Protein AF-A0A9P7Q4L5-F1 (afdb_monomer)

InterPro domains:
  IPR000719 Protein kinase domain [PS50011] (1-82)
  IPR011009 Protein kinase-like domain superfamily [SSF56112] (2-43)

Foldseek 3Di:
DCVQVVQQKQQQDQALVQWDQDPVVRDIDGHDSVRMDGDPPVVLPPDVPVNVVVVVVSVVSVVVSVVSNVVSVVVCVVPPDD

Solvent-accessible surface area (backbone atoms only — not comparable to full-atom values): 4933 Å² total; per-residue (Å²): 104,68,78,46,46,72,73,30,38,44,52,79,54,72,45,53,94,29,50,44,78,38,79,92,75,72,41,80,43,78,51,73,62,87,62,42,44,77,55,66,65,73,71,59,76,7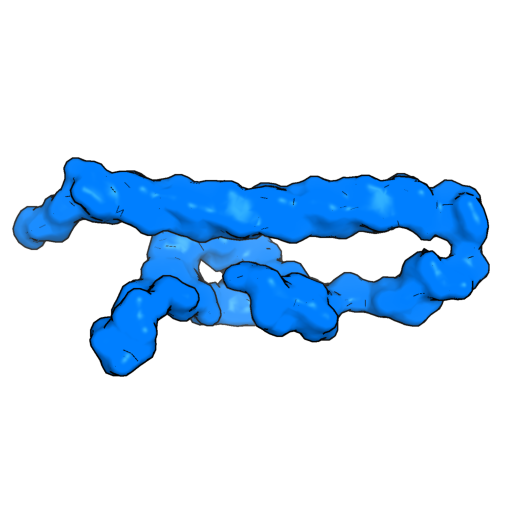5,42,93,80,58,33,64,58,54,49,51,50,50,54,49,54,55,49,49,48,48,50,40,51,52,48,38,53,53,52,45,73,72,52,67,83,128

Nearest PDB structures (foldseek):
  6oyt-assembly1_A  TM=7.998E-01  e=1.427E-02  Homo sapiens
  5vio-assembly4_D  TM=7.273E-01  e=1.747E-02  Homo sapiens
  4f99-assembly1_A  TM=8.268E-01  e=4.192E-02  Homo sapiens
  4f9c-assembly1_A  TM=8.200E-01  e=5.130E-02  Homo sapiens
  4f9b-assembly1_A  TM=8.011E-01  e=7.684E-02  Homo sapiens

Secondary structure (DSSP, 8-state):
-HHHHHTTEE-S---GGGEEEETTTTEEEE---TT-EE--SGGGSS-TTTHHHHHHHHHHHHHHHHHHHHHHHHHHHHS---

Sequence (82 aa):
MESVHGRGVLHGDVRWENVLFNPETSDVMVIDFERAGLLDKSRLAGQDAGVSKTLRMTIWLRREERDCVVRAVQERLRTPAR

Radius of gyration: 15.18 Å; Cα contacts (8 Å, |Δi|>4): 74; chains: 1; bounding box: 42×18×44 Å

pLDDT: mean 80.28, std 12.73, range [53.09, 93.19]

Organism: NCBI:txid1294629

Structure (mmCIF, N/CA/C/O backbone):
data_AF-A0A9P7Q4L5-F1
#
_entry.id   AF-A0A9P7Q4L5-F1
#
loop_
_atom_site.group_PDB
_atom_site.id
_atom_site.type_symbol
_atom_site.label_atom_id
_atom_site.label_alt_id
_atom_site.label_comp_id
_atom_site.label_asym_id
_atom_site.label_entity_id
_ato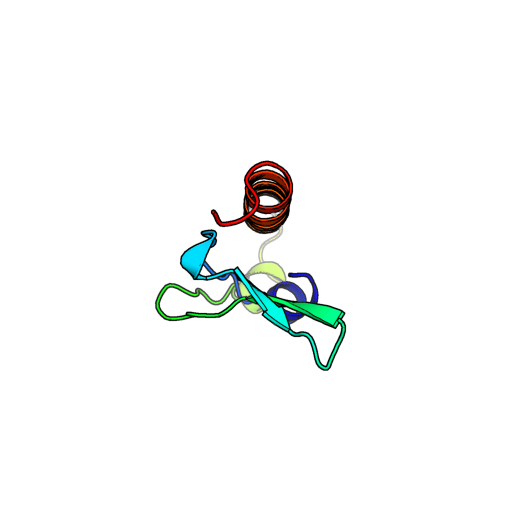m_site.label_seq_id
_atom_site.pdbx_PDB_ins_code
_atom_site.Cartn_x
_atom_site.Cartn_y
_atom_site.Cartn_z
_atom_site.occupancy
_atom_site.B_iso_or_equiv
_atom_site.auth_seq_id
_atom_site.auth_comp_id
_atom_site.auth_asym_id
_atom_site.auth_atom_id
_atom_site.pdbx_PDB_model_num
ATOM 1 N N . MET A 1 1 ? 1.003 -5.682 0.491 1.00 81.44 1 MET A N 1
ATOM 2 C CA . MET A 1 1 ? 2.086 -5.119 -0.357 1.00 81.44 1 MET A CA 1
ATOM 3 C C . MET A 1 1 ? 2.472 -5.999 -1.543 1.00 81.44 1 MET A C 1
ATOM 5 O O . MET A 1 1 ? 2.702 -5.462 -2.621 1.00 81.44 1 MET A O 1
ATOM 9 N N . GLU A 1 2 ? 2.476 -7.327 -1.407 1.00 81.38 2 GLU A N 1
ATOM 10 C CA . GLU A 1 2 ? 2.868 -8.249 -2.489 1.00 81.38 2 GLU A CA 1
ATOM 11 C C . GLU A 1 2 ? 2.061 -8.063 -3.791 1.00 81.38 2 GLU A C 1
ATOM 13 O O . GLU A 1 2 ? 2.627 -8.089 -4.881 1.00 81.38 2 GLU A O 1
ATOM 18 N N . SER A 1 3 ? 0.771 -7.728 -3.691 1.00 84.06 3 SER A N 1
ATOM 19 C CA . SER A 1 3 ? -0.109 -7.439 -4.835 1.00 84.06 3 SER A CA 1
ATOM 20 C C . SER A 1 3 ? 0.283 -6.192 -5.648 1.00 84.06 3 SER A C 1
ATOM 22 O O . SER A 1 3 ? 0.087 -6.167 -6.867 1.00 84.06 3 SER A O 1
ATOM 24 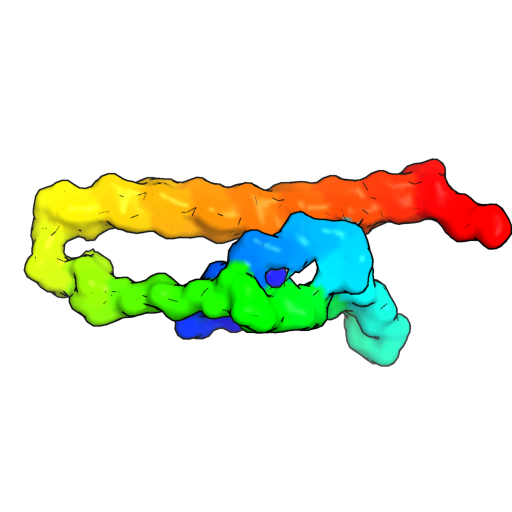N N . VAL A 1 4 ? 0.816 -5.159 -4.984 1.00 87.38 4 VAL A N 1
ATOM 25 C CA . VAL A 1 4 ? 1.251 -3.878 -5.581 1.00 87.38 4 VAL A CA 1
ATOM 26 C C . VAL A 1 4 ? 2.640 -4.060 -6.195 1.00 87.38 4 VAL A C 1
ATOM 28 O O . VAL A 1 4 ? 2.859 -3.827 -7.385 1.00 87.38 4 VAL A O 1
ATOM 31 N N . HIS A 1 5 ? 3.550 -4.635 -5.411 1.00 88.31 5 HIS A N 1
ATOM 32 C CA . HIS A 1 5 ? 4.903 -4.987 -5.824 1.00 88.31 5 HIS A CA 1
ATOM 33 C C . HIS A 1 5 ? 4.914 -5.972 -7.004 1.00 88.31 5 HIS A C 1
ATOM 35 O O . HIS A 1 5 ? 5.696 -5.817 -7.946 1.00 88.31 5 HIS A O 1
ATOM 41 N N . GLY A 1 6 ? 4.028 -6.968 -7.021 1.00 84.12 6 GLY A N 1
ATOM 42 C CA . GLY A 1 6 ? 3.882 -7.919 -8.129 1.00 84.12 6 GLY A CA 1
ATOM 43 C C . GLY A 1 6 ? 3.534 -7.244 -9.460 1.00 84.12 6 GLY A C 1
ATOM 44 O O . GLY A 1 6 ? 3.998 -7.670 -10.523 1.00 84.12 6 GLY A O 1
ATOM 45 N N . ARG A 1 7 ? 2.821 -6.114 -9.412 1.00 87.38 7 ARG A N 1
ATOM 46 C CA . ARG A 1 7 ? 2.513 -5.273 -10.581 1.00 87.38 7 ARG A CA 1
ATOM 47 C C . ARG A 1 7 ? 3.651 -4.327 -10.973 1.00 87.38 7 ARG A C 1
ATOM 49 O O . ARG A 1 7 ? 3.547 -3.654 -11.987 1.00 87.38 7 ARG A O 1
ATOM 56 N N . GLY A 1 8 ? 4.764 -4.337 -10.239 1.00 86.50 8 GLY A N 1
ATOM 57 C CA . GLY A 1 8 ? 5.890 -3.432 -10.472 1.00 86.50 8 GLY A CA 1
ATOM 58 C C . GLY A 1 8 ? 5.669 -2.040 -9.888 1.00 86.50 8 GLY A C 1
ATOM 59 O O . GLY A 1 8 ? 6.412 -1.136 -10.227 1.00 86.50 8 GLY A O 1
ATOM 60 N N . VAL A 1 9 ? 4.681 -1.857 -9.016 1.00 88.75 9 VAL A N 1
ATOM 61 C CA . VAL A 1 9 ? 4.424 -0.571 -8.364 1.00 88.75 9 VAL A CA 1
ATOM 62 C C . VAL A 1 9 ? 5.162 -0.543 -7.026 1.00 88.75 9 VAL A C 1
ATOM 64 O O . VAL A 1 9 ? 5.133 -1.533 -6.296 1.00 88.75 9 VAL A O 1
ATOM 67 N N . LEU A 1 10 ? 5.824 0.567 -6.717 1.00 91.19 10 LEU A N 1
ATOM 68 C CA . LEU A 1 10 ? 6.224 0.958 -5.363 1.00 91.19 10 LEU A CA 1
ATOM 69 C C . LEU A 1 10 ? 5.306 2.095 -4.924 1.00 91.19 10 LEU A C 1
ATOM 71 O O . LEU A 1 10 ? 5.045 2.999 -5.713 1.00 91.19 10 LEU A O 1
ATOM 75 N N . HIS A 1 11 ? 4.810 2.041 -3.695 1.00 91.19 11 HIS A N 1
ATOM 76 C CA . HIS A 1 11 ? 3.892 3.037 -3.153 1.00 91.19 11 HIS A CA 1
ATOM 77 C C . HIS A 1 11 ? 4.555 4.406 -2.932 1.00 91.19 11 HIS A C 1
ATOM 79 O O . HIS A 1 11 ? 3.956 5.439 -3.202 1.00 91.19 11 HIS A O 1
ATOM 85 N N . GLY A 1 12 ? 5.791 4.432 -2.431 1.00 88.25 12 GLY A N 1
ATOM 86 C CA . GLY A 1 12 ? 6.583 5.648 -2.219 1.00 88.25 12 GLY A CA 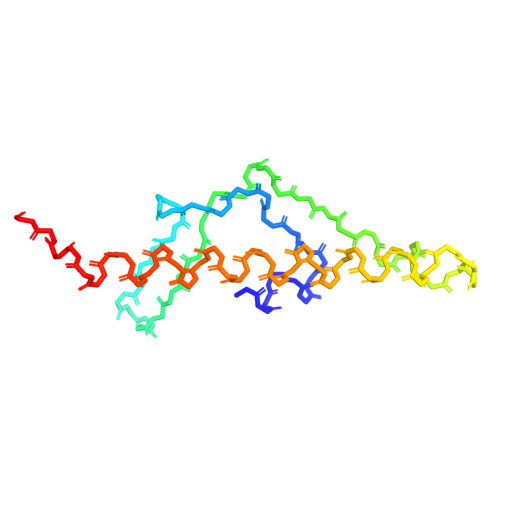1
ATOM 87 C C . GLY A 1 12 ? 6.186 6.499 -1.004 1.00 88.25 12 GLY A C 1
ATOM 88 O O . GLY A 1 12 ? 7.015 7.276 -0.529 1.00 88.25 12 GLY A O 1
ATOM 89 N N . ASP A 1 13 ? 4.970 6.338 -0.470 1.00 89.56 13 ASP A N 1
ATOM 90 C CA . ASP A 1 13 ? 4.462 7.070 0.707 1.00 89.56 13 ASP A CA 1
ATOM 91 C C . ASP A 1 13 ? 3.731 6.175 1.716 1.00 89.56 13 ASP A C 1
ATOM 93 O O . ASP A 1 13 ? 2.530 6.293 1.944 1.00 89.56 13 ASP A O 1
ATOM 97 N N . VAL A 1 14 ? 4.428 5.186 2.275 1.00 88.06 14 VAL A N 1
ATOM 98 C CA . VAL A 1 14 ? 3.816 4.301 3.274 1.00 88.06 14 VAL A CA 1
ATOM 99 C C . VAL A 1 14 ? 3.894 4.946 4.653 1.00 88.06 14 VAL A C 1
ATOM 101 O O . VAL A 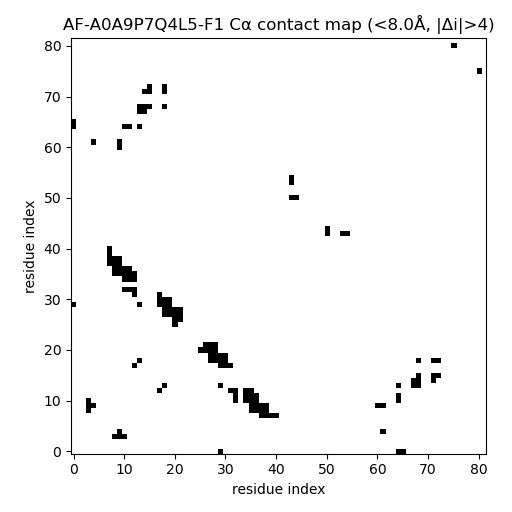1 14 ? 4.958 4.979 5.271 1.00 88.06 14 VAL A O 1
ATOM 104 N N . ARG A 1 15 ? 2.745 5.404 5.145 1.00 87.81 15 ARG A N 1
ATOM 105 C CA . ARG A 1 15 ? 2.537 5.973 6.483 1.00 87.81 15 ARG A CA 1
ATOM 106 C C . ARG A 1 15 ? 1.207 5.489 7.056 1.00 87.81 15 ARG A C 1
ATOM 108 O O . ARG A 1 15 ? 0.374 4.986 6.305 1.00 87.81 15 ARG A O 1
ATOM 115 N N . TRP A 1 16 ? 1.008 5.621 8.366 1.00 84.38 16 TRP A N 1
ATOM 116 C CA . TRP A 1 16 ? -0.205 5.150 9.050 1.00 84.38 16 TRP A CA 1
ATOM 117 C C . TRP A 1 16 ? -1.488 5.712 8.426 1.00 84.38 16 TRP A C 1
ATOM 119 O O . TRP A 1 16 ? -2.446 4.975 8.232 1.00 84.38 16 TRP A O 1
ATOM 129 N N . GLU A 1 17 ? -1.484 6.984 8.040 1.00 88.81 17 GLU A N 1
ATOM 130 C CA . GLU A 1 17 ? -2.624 7.676 7.434 1.00 88.81 17 GLU A CA 1
ATOM 131 C C . GLU A 1 17 ? -3.053 7.041 6.105 1.00 88.81 17 GLU A C 1
ATOM 133 O O . GLU A 1 17 ? -4.217 7.117 5.720 1.00 88.81 17 GLU A O 1
ATOM 138 N N . ASN A 1 18 ? -2.110 6.376 5.437 1.00 91.31 18 ASN A N 1
ATOM 139 C CA . ASN A 1 18 ? -2.305 5.723 4.151 1.00 91.31 18 ASN A CA 1
ATOM 140 C C . ASN A 1 18 ? -2.552 4.208 4.313 1.00 91.31 18 ASN A C 1
ATOM 142 O O . ASN A 1 18 ? -2.625 3.479 3.324 1.00 91.31 18 ASN A O 1
ATOM 146 N N . VAL A 1 19 ? -2.669 3.712 5.550 1.00 90.31 19 VAL A N 1
ATOM 147 C CA . VAL A 1 19 ? -2.913 2.304 5.879 1.00 90.31 19 VAL A CA 1
ATOM 148 C C . VAL A 1 19 ? -4.242 2.192 6.618 1.00 90.31 19 VAL A C 1
ATOM 150 O O . VAL A 1 19 ? -4.378 2.589 7.772 1.00 90.31 19 VAL A O 1
ATOM 153 N N . LEU A 1 20 ? -5.232 1.604 5.958 1.00 89.88 20 LEU A N 1
ATOM 154 C CA . LEU A 1 20 ? -6.578 1.429 6.489 1.00 89.88 20 LEU A CA 1
ATOM 155 C C . LEU A 1 20 ? -6.858 -0.044 6.776 1.00 89.88 20 LEU A C 1
ATOM 157 O O . LEU A 1 20 ? -6.382 -0.930 6.071 1.00 89.88 20 LEU A O 1
ATOM 161 N N . PHE A 1 21 ? -7.677 -0.314 7.788 1.00 87.94 21 PHE A N 1
ATOM 162 C CA . PHE A 1 21 ? -8.258 -1.640 7.975 1.00 87.94 21 PHE A CA 1
ATOM 163 C C . PHE A 1 21 ? -9.605 -1.700 7.260 1.00 87.94 21 PHE A C 1
ATOM 165 O O . PHE A 1 21 ? -10.481 -0.879 7.529 1.00 87.94 21 PHE A O 1
ATOM 172 N N . ASN A 1 22 ? -9.770 -2.668 6.362 1.00 86.06 22 ASN A N 1
ATOM 173 C CA . ASN A 1 22 ? -11.046 -2.940 5.725 1.00 86.06 22 ASN A CA 1
ATOM 174 C C . ASN A 1 22 ? -11.807 -4.004 6.538 1.00 86.06 22 ASN A C 1
ATOM 176 O O . ASN A 1 22 ? -11.402 -5.170 6.525 1.00 86.06 22 ASN A O 1
ATOM 180 N N . PRO A 1 23 ? -12.910 -3.645 7.223 1.00 85.75 23 PRO A N 1
ATOM 181 C CA . PRO A 1 23 ? -13.684 -4.597 8.014 1.00 85.75 23 PRO A CA 1
ATOM 182 C C . PRO A 1 23 ? -14.417 -5.637 7.157 1.00 85.75 23 PRO A C 1
ATOM 184 O O . PRO A 1 23 ? -14.642 -6.746 7.632 1.00 85.75 23 PRO A O 1
ATOM 187 N N . GLU A 1 24 ? -14.755 -5.323 5.901 1.00 90.94 24 GLU A N 1
ATOM 188 C CA . GLU A 1 24 ? -15.474 -6.241 5.005 1.00 90.94 24 GLU A CA 1
ATOM 189 C C . GLU A 1 24 ? -14.602 -7.428 4.597 1.00 90.94 24 GLU A C 1
ATOM 191 O O . GLU A 1 24 ? -15.068 -8.564 4.538 1.00 90.94 24 GLU A O 1
ATOM 196 N N . THR A 1 25 ? -13.316 -7.174 4.347 1.00 87.81 25 THR A N 1
ATOM 197 C CA . THR A 1 25 ? -12.344 -8.213 3.983 1.00 87.81 25 THR A CA 1
ATOM 198 C C . THR A 1 25 ? -11.513 -8.686 5.171 1.00 87.81 25 THR A C 1
ATOM 200 O O . THR A 1 25 ? -10.745 -9.632 5.030 1.00 87.81 25 THR A O 1
ATOM 203 N N . SER A 1 26 ? -11.650 -8.033 6.332 1.00 86.38 26 SER A N 1
ATOM 204 C CA . SER A 1 26 ? -10.797 -8.225 7.511 1.00 86.38 26 SER A CA 1
ATOM 205 C C . SER A 1 26 ? -9.297 -8.132 7.193 1.00 86.38 26 SER A C 1
ATOM 207 O O . SER A 1 26 ? -8.492 -8.886 7.739 1.00 86.38 26 SER A O 1
ATOM 209 N N . ASP A 1 27 ? -8.918 -7.215 6.297 1.00 86.38 27 ASP A N 1
ATOM 210 C CA . ASP A 1 27 ? -7.545 -7.094 5.792 1.00 86.38 27 ASP A CA 1
ATOM 211 C C . ASP A 1 27 ? -7.076 -5.633 5.759 1.00 86.38 27 ASP A C 1
ATOM 213 O O . ASP A 1 27 ? -7.868 -4.690 5.819 1.00 86.38 27 ASP A O 1
ATOM 217 N N . VAL A 1 28 ? -5.763 -5.441 5.672 1.00 88.75 28 VAL A N 1
ATOM 218 C CA . VAL A 1 28 ? -5.120 -4.132 5.588 1.00 88.75 28 VAL A CA 1
ATOM 219 C C . VAL A 1 28 ? -5.091 -3.656 4.137 1.00 88.75 28 VAL A C 1
ATOM 221 O O . VAL A 1 28 ?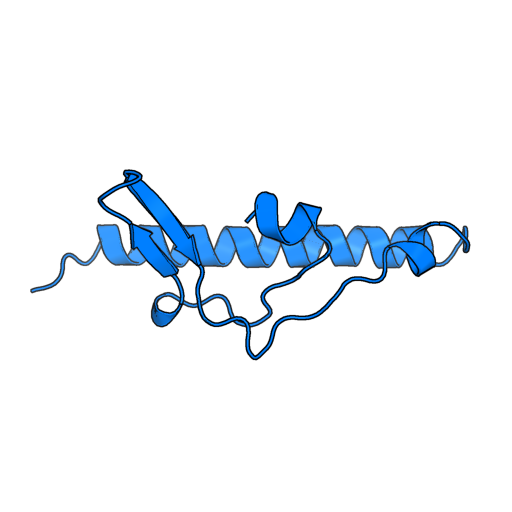 -4.501 -4.285 3.257 1.00 88.75 28 VAL A O 1
ATOM 224 N N . MET A 1 29 ? -5.671 -2.486 3.897 1.00 89.88 29 MET A N 1
ATOM 225 C CA . MET A 1 29 ? -5.611 -1.767 2.632 1.00 89.88 29 MET A CA 1
ATOM 226 C C . MET A 1 29 ? -4.603 -0.624 2.704 1.00 89.88 29 MET A C 1
ATOM 228 O O . MET A 1 29 ? -4.500 0.075 3.707 1.00 89.88 29 MET A O 1
ATOM 232 N N . VAL A 1 30 ? -3.874 -0.416 1.610 1.00 90.94 30 VAL A N 1
ATOM 233 C CA . VAL A 1 30 ? -2.987 0.738 1.434 1.00 90.94 30 VAL A CA 1
ATOM 234 C C . VAL A 1 30 ? -3.618 1.649 0.390 1.00 90.94 30 VAL A C 1
ATOM 236 O O . VAL A 1 30 ? -4.040 1.166 -0.664 1.00 90.94 30 VAL A O 1
ATOM 239 N N . ILE A 1 31 ? -3.718 2.934 0.708 1.00 92.06 31 ILE A N 1
ATOM 240 C CA . ILE A 1 31 ? -4.342 3.971 -0.118 1.00 92.06 31 ILE A CA 1
ATOM 241 C C . ILE A 1 31 ? -3.336 5.081 -0.433 1.00 92.06 31 ILE A C 1
ATOM 243 O O . ILE A 1 31 ? -2.267 5.120 0.157 1.00 92.06 31 ILE A O 1
ATOM 247 N N . ASP A 1 32 ? -3.733 6.011 -1.302 1.00 92.62 32 ASP A N 1
ATOM 248 C CA . ASP A 1 32 ? -2.956 7.204 -1.663 1.00 92.62 32 ASP A CA 1
ATOM 249 C C . ASP A 1 32 ? -1.666 6.918 -2.457 1.00 92.62 32 ASP A C 1
ATOM 251 O O . ASP A 1 32 ? -0.537 7.020 -1.984 1.00 92.62 32 ASP A O 1
ATOM 255 N N . PHE A 1 33 ? -1.858 6.576 -3.733 1.00 92.69 33 PHE A N 1
ATOM 256 C CA . P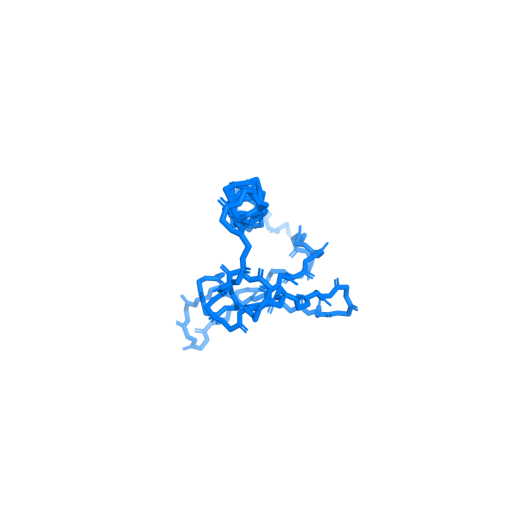HE A 1 33 ? -0.785 6.253 -4.678 1.00 92.69 33 PHE A CA 1
ATOM 257 C C . PHE A 1 33 ? -0.220 7.484 -5.403 1.00 92.69 33 PHE A C 1
ATOM 259 O O . PHE A 1 33 ? 0.411 7.333 -6.449 1.00 92.69 33 PHE A O 1
ATOM 266 N N . GLU A 1 34 ? -0.436 8.704 -4.906 1.00 93.19 34 GLU A N 1
ATOM 267 C CA . GLU A 1 34 ? -0.006 9.919 -5.612 1.00 93.19 34 GLU A CA 1
ATOM 268 C C . GLU A 1 34 ? 1.521 9.963 -5.837 1.00 93.19 34 GLU A C 1
ATOM 270 O O . GLU A 1 34 ? 1.995 10.450 -6.864 1.00 93.19 34 GLU A O 1
ATOM 275 N N . ARG A 1 35 ? 2.294 9.395 -4.898 1.00 91.31 35 ARG A N 1
ATOM 276 C CA . ARG A 1 35 ? 3.767 9.317 -4.938 1.00 91.31 35 ARG A CA 1
ATOM 277 C C . ARG A 1 35 ? 4.278 7.988 -5.502 1.00 91.31 35 ARG A C 1
ATOM 279 O O . ARG A 1 35 ? 5.484 7.727 -5.455 1.00 91.31 35 ARG A O 1
ATOM 286 N N . ALA A 1 36 ? 3.383 7.144 -6.012 1.00 91.75 36 ALA A N 1
ATOM 287 C CA . ALA A 1 36 ? 3.734 5.807 -6.453 1.00 91.75 36 ALA A CA 1
ATOM 288 C C . ALA A 1 36 ? 4.576 5.828 -7.734 1.00 91.75 36 ALA A C 1
ATOM 290 O O . ALA A 1 36 ? 4.342 6.597 -8.666 1.00 91.75 36 ALA A O 1
ATOM 291 N N . GLY A 1 37 ? 5.561 4.935 -7.784 1.00 89.81 37 GLY A N 1
ATOM 292 C CA . GLY A 1 37 ? 6.474 4.780 -8.909 1.00 89.81 37 GLY A CA 1
ATOM 293 C C . GLY A 1 37 ? 6.332 3.418 -9.577 1.00 89.81 37 GLY A C 1
ATOM 294 O O . GLY A 1 37 ? 6.107 2.402 -8.916 1.00 89.81 37 GLY A O 1
ATOM 295 N N . LEU A 1 38 ? 6.524 3.382 -10.896 1.00 88.12 38 LEU A N 1
ATOM 296 C CA . LEU A 1 38 ? 6.647 2.137 -11.648 1.00 88.12 38 LEU A CA 1
ATOM 297 C C . LEU A 1 38 ? 8.114 1.703 -11.722 1.00 88.12 38 LEU A C 1
ATOM 299 O O . LEU A 1 38 ? 8.974 2.405 -12.250 1.00 88.12 38 LEU A O 1
ATOM 303 N N . LEU A 1 39 ? 8.386 0.502 -11.228 1.00 80.94 39 LEU A N 1
ATOM 304 C CA . LEU A 1 39 ? 9.606 -0.235 -11.510 1.00 80.94 39 LEU A CA 1
ATOM 305 C C . LEU A 1 39 ? 9.477 -0.849 -12.900 1.00 80.94 39 LEU A C 1
ATOM 307 O O . LEU A 1 39 ? 8.736 -1.814 -13.105 1.00 80.94 39 LEU A O 1
ATOM 311 N N . ASP A 1 40 ? 10.221 -0.292 -13.849 1.00 70.50 40 ASP A N 1
ATOM 312 C CA . ASP A 1 40 ? 10.294 -0.828 -15.199 1.00 70.50 40 ASP A CA 1
ATOM 313 C C . ASP A 1 40 ? 10.912 -2.237 -15.183 1.00 70.50 40 ASP A C 1
ATOM 315 O O . ASP A 1 40 ? 12.116 -2.424 -14.980 1.00 70.50 40 ASP A O 1
ATOM 319 N N . LYS A 1 41 ? 10.063 -3.245 -15.403 1.00 62.47 41 LYS A N 1
ATOM 320 C CA . LYS A 1 41 ? 10.478 -4.648 -15.512 1.00 62.47 41 LYS A CA 1
ATOM 321 C C . LYS A 1 41 ? 11.330 -4.885 -16.762 1.00 62.47 41 LYS A C 1
ATOM 323 O O . LYS A 1 41 ? 12.164 -5.788 -16.752 1.00 62.47 41 LYS A O 1
ATOM 328 N N . SER A 1 42 ? 11.175 -4.065 -17.806 1.00 57.72 42 SER A N 1
ATOM 329 C CA . SER A 1 42 ? 11.909 -4.210 -19.066 1.00 57.72 42 SER A CA 1
ATOM 330 C C . SER A 1 42 ? 13.393 -3.868 -18.914 1.00 57.72 42 SER A C 1
ATOM 332 O O . SER A 1 42 ? 14.239 -4.463 -19.579 1.00 57.72 42 SER A O 1
ATOM 334 N N . ARG A 1 43 ? 13.742 -2.976 -17.979 1.00 55.59 43 ARG A N 1
ATOM 335 C CA . ARG A 1 43 ? 15.137 -2.6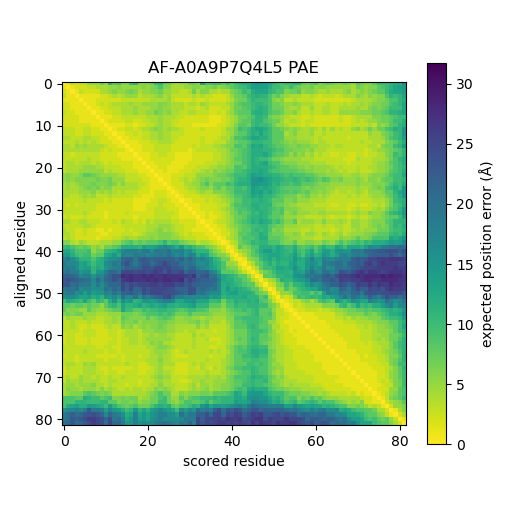50 -17.630 1.00 55.59 43 ARG A CA 1
ATOM 336 C C . ARG A 1 43 ? 15.872 -3.761 -16.881 1.00 55.59 43 ARG A C 1
ATOM 338 O O . ARG A 1 43 ? 17.099 -3.759 -16.854 1.00 55.59 43 ARG A O 1
ATOM 345 N N . LEU A 1 44 ? 15.147 -4.705 -16.281 1.00 55.31 44 LEU A N 1
ATOM 346 C CA . LEU A 1 44 ? 15.732 -5.818 -15.527 1.00 55.31 44 LEU A CA 1
ATOM 347 C C . LEU A 1 44 ? 16.100 -7.017 -16.413 1.00 55.31 44 LEU A C 1
ATOM 349 O O . LEU A 1 44 ? 16.879 -7.860 -15.983 1.00 55.31 44 LEU A O 1
ATOM 353 N N . ALA A 1 45 ? 15.564 -7.095 -17.633 1.00 54.69 45 ALA A N 1
ATOM 354 C CA . ALA A 1 45 ? 15.731 -8.253 -18.512 1.00 54.69 45 ALA A CA 1
ATOM 355 C C . ALA A 1 45 ? 16.938 -8.165 -19.471 1.00 54.69 45 ALA A C 1
ATOM 357 O O . ALA A 1 45 ? 17.171 -9.117 -20.207 1.00 54.69 45 ALA A O 1
ATOM 358 N N . GLY A 1 46 ? 17.691 -7.054 -19.498 1.00 53.09 46 GLY A N 1
ATOM 359 C CA . GLY A 1 46 ? 18.636 -6.787 -20.598 1.00 53.09 46 GLY A CA 1
ATOM 360 C C . GLY A 1 46 ? 20.037 -6.265 -20.260 1.00 53.09 46 GLY A C 1
ATOM 361 O O . GLY A 1 46 ? 20.707 -5.812 -21.183 1.00 53.09 46 GLY A O 1
ATOM 362 N N . GLN A 1 47 ? 20.501 -6.244 -19.000 1.00 53.09 47 GLN A N 1
ATOM 363 C CA . GLN A 1 47 ? 21.832 -5.685 -18.665 1.00 53.09 47 GLN A CA 1
ATOM 364 C C . GLN A 1 47 ? 22.542 -6.433 -17.519 1.00 53.09 47 GLN A C 1
ATOM 366 O O . GLN A 1 47 ? 22.421 -6.071 -16.348 1.00 53.09 47 GLN A O 1
ATOM 371 N N . ASP A 1 48 ? 23.357 -7.432 -17.850 1.00 55.94 48 ASP A N 1
ATOM 372 C CA . ASP A 1 48 ? 23.916 -8.415 -16.902 1.00 55.94 48 ASP A CA 1
ATOM 373 C C . ASP A 1 48 ? 24.801 -7.850 -15.766 1.00 55.94 48 ASP A C 1
ATOM 375 O O . ASP A 1 48 ? 24.973 -8.502 -14.737 1.00 55.94 48 ASP A O 1
ATOM 379 N N . ALA A 1 49 ? 25.306 -6.613 -15.864 1.00 55.94 49 ALA A N 1
ATOM 380 C CA . ALA A 1 49 ? 26.095 -5.978 -14.793 1.00 55.94 49 ALA A CA 1
ATOM 381 C C . ALA A 1 49 ? 25.301 -4.973 -13.924 1.00 55.94 49 ALA A C 1
ATOM 383 O O . ALA A 1 49 ? 25.619 -4.771 -12.749 1.00 55.94 49 ALA A O 1
ATOM 384 N N . GLY A 1 50 ? 24.255 -4.343 -14.474 1.00 54.19 50 GLY A N 1
ATOM 385 C CA . GLY A 1 50 ? 23.399 -3.380 -13.762 1.00 54.19 50 GLY A CA 1
ATOM 386 C C . GLY A 1 50 ? 22.259 -4.045 -12.984 1.00 54.19 50 GLY A C 1
ATOM 387 O O . GLY A 1 50 ? 21.832 -3.544 -11.940 1.00 54.19 50 GLY A O 1
ATOM 388 N N . VAL A 1 51 ? 21.819 -5.218 -13.447 1.00 58.03 51 VAL A N 1
ATOM 389 C CA . VAL A 1 51 ? 20.679 -5.966 -12.900 1.00 58.03 51 VAL A CA 1
ATOM 390 C C . VAL A 1 51 ? 20.893 -6.384 -11.445 1.00 58.03 51 VAL A C 1
ATOM 392 O O . VAL A 1 51 ? 19.966 -6.273 -10.651 1.00 58.03 51 VAL A O 1
ATOM 395 N N . SER A 1 52 ? 22.107 -6.765 -11.034 1.00 61.81 52 SER A N 1
ATOM 396 C CA . SER A 1 52 ? 22.372 -7.189 -9.646 1.00 61.81 52 SER A CA 1
ATOM 397 C C . SER A 1 52 ? 22.220 -6.045 -8.631 1.00 61.81 52 SER A C 1
ATOM 399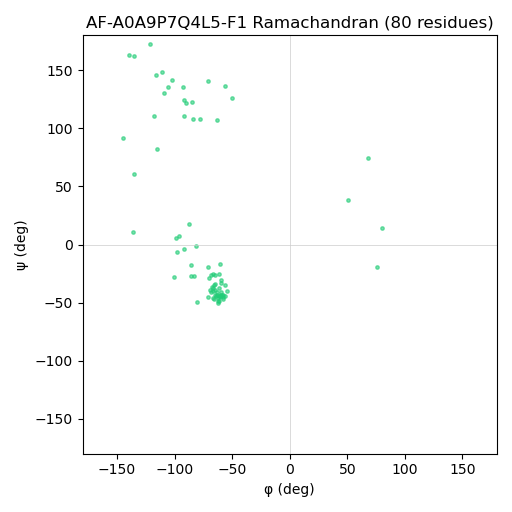 O O . SER A 1 52 ? 21.634 -6.225 -7.559 1.00 61.81 52 SER A O 1
ATOM 401 N N . LYS A 1 53 ? 22.676 -4.832 -8.981 1.00 61.81 53 LYS A N 1
ATOM 402 C CA . LYS A 1 53 ? 22.508 -3.639 -8.133 1.00 61.81 53 LYS A CA 1
ATOM 403 C C . LYS A 1 53 ? 21.047 -3.182 -8.099 1.00 61.81 53 LYS A C 1
ATOM 405 O O . LYS A 1 53 ? 20.518 -2.943 -7.016 1.00 61.81 53 LYS A O 1
ATOM 410 N N . THR A 1 54 ? 20.379 -3.126 -9.253 1.00 70.75 54 THR A N 1
ATOM 411 C CA . THR A 1 54 ? 18.968 -2.711 -9.348 1.00 70.75 54 THR A CA 1
ATOM 412 C C . THR A 1 54 ? 18.024 -3.712 -8.676 1.00 70.75 54 THR A C 1
ATOM 414 O O . THR A 1 54 ? 17.082 -3.304 -7.996 1.00 70.75 54 THR A O 1
ATOM 417 N N . LEU A 1 55 ? 18.290 -5.017 -8.784 1.00 77.88 55 LEU A N 1
ATOM 418 C CA . LEU A 1 55 ? 17.516 -6.060 -8.109 1.00 77.88 55 LEU A CA 1
ATOM 419 C C . LEU A 1 55 ? 17.668 -5.968 -6.589 1.00 77.88 55 LEU A C 1
ATOM 421 O O . LEU A 1 55 ? 16.662 -5.965 -5.882 1.00 77.88 55 LEU A O 1
ATOM 425 N N . ARG A 1 56 ? 18.902 -5.830 -6.079 1.00 80.00 56 ARG A N 1
ATOM 426 C CA . ARG A 1 56 ? 19.143 -5.627 -4.640 1.00 80.00 56 ARG A CA 1
ATOM 427 C C . ARG A 1 56 ? 18.420 -4.388 -4.118 1.00 80.00 56 ARG A C 1
ATOM 429 O O . ARG A 1 56 ? 17.756 -4.477 -3.090 1.00 80.00 56 ARG A O 1
ATOM 436 N N . MET A 1 57 ? 18.495 -3.274 -4.847 1.00 81.81 57 MET A N 1
ATOM 437 C CA . MET A 1 57 ? 17.783 -2.042 -4.497 1.00 81.81 57 MET A CA 1
ATOM 438 C C . MET A 1 57 ? 16.263 -2.253 -4.477 1.00 81.81 57 MET A C 1
ATOM 440 O O . MET A 1 57 ? 15.588 -1.854 -3.536 1.00 81.81 57 MET A O 1
ATOM 444 N N . THR A 1 58 ? 15.720 -2.946 -5.478 1.00 83.00 58 THR A N 1
ATOM 445 C CA . THR A 1 58 ? 14.282 -3.235 -5.570 1.00 83.00 58 THR A CA 1
ATOM 446 C C . THR A 1 58 ? 13.799 -4.109 -4.414 1.00 83.00 58 THR A C 1
ATOM 448 O O . THR A 1 58 ? 12.752 -3.836 -3.833 1.00 83.00 58 THR A O 1
ATOM 451 N N . ILE A 1 59 ? 14.556 -5.151 -4.058 1.00 86.69 59 ILE A N 1
ATOM 452 C CA . ILE A 1 59 ? 14.252 -6.009 -2.904 1.00 86.69 59 ILE A CA 1
ATOM 453 C C . ILE A 1 59 ? 14.261 -5.183 -1.618 1.00 86.69 59 ILE A C 1
ATOM 455 O O . ILE A 1 59 ? 13.364 -5.331 -0.789 1.00 86.69 59 ILE A O 1
ATOM 459 N N . TRP A 1 60 ? 15.249 -4.301 -1.467 1.00 86.06 60 TRP A N 1
ATOM 460 C CA . TRP A 1 60 ? 15.369 -3.433 -0.304 1.00 86.06 60 TRP A CA 1
ATOM 461 C C . TRP A 1 60 ? 14.172 -2.479 -0.173 1.00 86.06 60 TRP A C 1
ATOM 463 O O . TRP A 1 60 ? 13.508 -2.502 0.859 1.00 86.06 60 TRP A O 1
ATOM 473 N N . LEU A 1 61 ? 13.804 -1.760 -1.241 1.00 85.94 61 LEU A N 1
ATOM 474 C CA . LEU A 1 61 ? 12.648 -0.847 -1.256 1.00 85.94 61 LEU A CA 1
ATOM 475 C C . LEU A 1 61 ? 11.330 -1.564 -0.937 1.00 85.94 61 LEU A C 1
ATOM 477 O O . LEU A 1 61 ? 10.527 -1.088 -0.139 1.00 85.94 61 LEU A O 1
ATOM 481 N N . ARG A 1 62 ? 11.117 -2.751 -1.519 1.00 89.06 62 ARG A N 1
ATOM 482 C CA . ARG A 1 62 ? 9.919 -3.559 -1.239 1.00 89.06 62 ARG A CA 1
ATOM 483 C C . ARG A 1 62 ? 9.855 -3.998 0.218 1.00 89.06 62 ARG A C 1
ATOM 485 O O . ARG A 1 62 ? 8.784 -3.995 0.825 1.00 89.06 62 ARG A O 1
ATOM 492 N N . ARG A 1 63 ? 11.000 -4.393 0.781 1.00 89.44 63 ARG A N 1
ATOM 493 C CA . ARG A 1 63 ? 11.098 -4.780 2.188 1.00 89.44 63 ARG A CA 1
ATOM 494 C C . ARG A 1 63 ? 10.801 -3.593 3.097 1.00 89.44 63 ARG A C 1
ATOM 496 O O . ARG A 1 63 ? 10.053 -3.764 4.051 1.00 89.44 63 ARG A O 1
ATOM 503 N N . GLU A 1 64 ? 11.338 -2.424 2.773 1.00 89.12 64 GLU A N 1
ATOM 504 C CA . GLU A 1 64 ? 11.133 -1.197 3.539 1.00 89.12 64 GLU A CA 1
ATOM 505 C C . GLU A 1 64 ? 9.658 -0.792 3.588 1.00 89.12 64 GLU A C 1
ATOM 507 O O . GLU A 1 64 ? 9.112 -0.626 4.674 1.00 89.12 64 GLU A O 1
ATOM 512 N N . GLU A 1 65 ? 8.966 -0.762 2.444 1.00 88.38 65 GLU A N 1
ATOM 513 C CA . GLU A 1 65 ? 7.530 -0.456 2.409 1.00 88.38 65 GLU A CA 1
ATOM 514 C C . GLU A 1 65 ? 6.705 -1.426 3.252 1.00 88.38 65 GLU A C 1
ATOM 516 O O . GLU A 1 65 ? 5.811 -1.022 3.995 1.00 88.38 65 GLU A O 1
ATOM 521 N N . ARG A 1 66 ? 7.010 -2.722 3.163 1.00 89.00 66 ARG A N 1
ATOM 522 C CA . ARG A 1 66 ? 6.326 -3.734 3.967 1.00 89.00 66 ARG A CA 1
ATOM 523 C C . ARG A 1 66 ? 6.590 -3.527 5.459 1.00 89.00 66 ARG A C 1
ATOM 525 O O . ARG A 1 66 ? 5.656 -3.620 6.251 1.00 89.00 66 ARG A O 1
ATOM 532 N N . ASP A 1 67 ? 7.833 -3.254 5.840 1.00 90.31 67 ASP A N 1
ATOM 533 C CA . ASP A 1 67 ? 8.207 -3.034 7.235 1.00 90.31 67 ASP A CA 1
ATOM 534 C C . ASP A 1 67 ? 7.542 -1.751 7.787 1.00 90.31 67 ASP A C 1
ATOM 536 O O . ASP A 1 67 ? 7.086 -1.758 8.932 1.00 90.31 67 ASP A O 1
ATOM 540 N N . CYS A 1 68 ? 7.373 -0.701 6.971 1.00 87.94 68 CYS A N 1
ATOM 541 C CA . CYS A 1 68 ? 6.590 0.489 7.323 1.00 87.94 68 CYS A CA 1
ATOM 542 C C . CYS A 1 68 ? 5.110 0.169 7.577 1.00 87.94 68 CYS A C 1
ATOM 544 O O . CYS A 1 68 ? 4.578 0.593 8.601 1.00 87.94 68 CYS A O 1
ATOM 546 N N . VAL A 1 69 ? 4.453 -0.627 6.716 1.00 87.88 69 VAL A N 1
ATOM 547 C CA . VAL A 1 69 ? 3.061 -1.067 6.959 1.00 87.88 69 VAL A CA 1
ATOM 548 C C . VAL A 1 69 ? 2.958 -1.823 8.282 1.00 87.88 69 VAL A C 1
ATOM 550 O O . VAL A 1 69 ? 2.076 -1.543 9.090 1.00 87.88 69 VAL A O 1
ATOM 553 N N . VAL A 1 70 ? 3.870 -2.768 8.531 1.00 89.88 70 VAL A N 1
ATOM 554 C CA . VAL A 1 70 ? 3.857 -3.568 9.765 1.00 89.88 70 VAL A CA 1
ATOM 555 C C . VAL A 1 70 ? 4.018 -2.677 10.994 1.00 89.88 70 VAL A C 1
ATOM 557 O O . VAL A 1 70 ? 3.278 -2.850 11.961 1.00 89.88 70 VAL A O 1
ATOM 560 N N . ARG A 1 71 ? 4.942 -1.711 10.961 1.00 87.31 71 ARG A N 1
ATOM 561 C CA . ARG A 1 71 ? 5.130 -0.758 12.063 1.00 87.31 71 ARG A CA 1
ATOM 562 C C . ARG A 1 71 ? 3.892 0.098 12.291 1.00 87.31 71 ARG A C 1
ATOM 564 O O . ARG A 1 71 ? 3.426 0.148 13.423 1.00 87.31 71 ARG A O 1
ATOM 571 N N . ALA A 1 72 ? 3.327 0.680 11.235 1.00 84.31 72 ALA A N 1
ATOM 572 C CA . ALA A 1 72 ? 2.121 1.500 11.322 1.00 84.31 72 ALA A CA 1
ATOM 573 C C . ALA A 1 72 ? 0.952 0.739 11.975 1.00 84.31 72 ALA A C 1
ATOM 575 O O . ALA A 1 72 ? 0.288 1.251 12.877 1.00 84.31 72 ALA A O 1
ATOM 576 N N . VAL A 1 73 ? 0.743 -0.522 11.582 1.00 85.94 73 VAL A N 1
ATOM 577 C CA . VAL A 1 73 ? -0.288 -1.384 12.182 1.00 85.94 73 VAL A CA 1
ATOM 578 C C . VAL A 1 73 ? 0.035 -1.707 13.646 1.00 85.94 73 VAL A C 1
ATOM 580 O O . VAL A 1 73 ? -0.834 -1.601 14.512 1.00 85.94 73 VAL A O 1
ATOM 583 N N . GLN A 1 74 ? 1.279 -2.081 13.958 1.00 84.81 74 GLN A N 1
ATOM 584 C CA . GLN A 1 74 ? 1.691 -2.429 15.323 1.00 84.81 74 GLN A CA 1
ATOM 585 C C . GLN A 1 74 ? 1.624 -1.249 16.298 1.00 84.81 74 GLN A C 1
ATOM 587 O O . GLN A 1 74 ? 1.244 -1.439 17.453 1.00 84.81 74 GLN A O 1
ATOM 592 N N . GLU A 1 75 ? 2.005 -0.048 15.865 1.00 79.62 75 GLU A N 1
ATOM 593 C CA . GLU A 1 75 ? 1.902 1.172 16.667 1.00 79.62 75 GLU A CA 1
ATOM 594 C C . GLU A 1 75 ? 0.447 1.445 17.038 1.00 79.62 75 GLU A C 1
ATOM 596 O O . GLU A 1 75 ? 0.146 1.662 18.211 1.00 79.62 75 GLU A O 1
ATOM 601 N N . ARG A 1 76 ? -0.475 1.314 16.079 1.00 71.75 76 ARG A N 1
ATOM 602 C CA . ARG A 1 76 ? -1.898 1.552 16.326 1.00 71.75 76 ARG A CA 1
ATOM 603 C C . ARG A 1 76 ? -2.544 0.523 17.249 1.00 71.75 76 ARG A C 1
ATOM 605 O O . ARG A 1 76 ? -3.379 0.885 18.071 1.00 71.75 76 ARG A O 1
ATOM 612 N N . LEU A 1 77 ? -2.145 -0.745 17.156 1.00 74.75 77 LEU A N 1
ATOM 613 C CA . LEU A 1 77 ? -2.601 -1.777 18.096 1.00 74.75 77 LEU A CA 1
ATOM 614 C C . LEU A 1 77 ? -2.114 -1.515 19.531 1.00 74.75 77 LEU A C 1
ATOM 616 O O . LEU A 1 77 ? -2.757 -1.947 20.484 1.00 74.75 77 LEU A O 1
ATOM 620 N N . ARG A 1 78 ? -0.990 -0.807 19.697 1.00 71.88 78 ARG A N 1
ATOM 621 C CA . ARG A 1 78 ? -0.447 -0.424 21.010 1.00 71.88 78 ARG A CA 1
ATOM 622 C C . ARG A 1 78 ? -1.082 0.842 21.581 1.00 71.88 78 ARG A C 1
ATOM 624 O O . ARG A 1 78 ? -1.134 0.981 22.800 1.00 71.88 78 ARG A O 1
ATOM 631 N N . THR A 1 79 ? -1.573 1.743 20.735 1.00 64.88 79 THR A N 1
ATOM 632 C CA . THR A 1 79 ? -2.323 2.943 21.128 1.00 64.88 79 THR A CA 1
ATOM 633 C C . THR A 1 79 ? -3.758 2.857 20.605 1.00 64.88 79 THR A C 1
ATOM 635 O O . THR A 1 79 ? -4.079 3.443 19.561 1.00 64.88 79 THR A O 1
ATOM 638 N N . PRO A 1 80 ? -4.661 2.142 21.312 1.00 56.00 80 PRO A N 1
ATOM 639 C CA . PRO A 1 80 ? -6.073 2.184 20.965 1.00 56.00 80 PRO A CA 1
ATOM 640 C C . PRO A 1 80 ? -6.537 3.643 20.997 1.00 56.00 80 PRO A C 1
ATOM 642 O O . PRO A 1 80 ? -6.133 4.419 21.867 1.00 56.00 80 PRO A O 1
ATOM 645 N N . ALA A 1 81 ? -7.316 4.034 19.988 1.00 61.59 81 ALA A N 1
ATOM 646 C CA . ALA A 1 81 ? -7.940 5.349 19.942 1.00 61.59 81 ALA A CA 1
ATOM 647 C C . ALA A 1 81 ? -8.650 5.592 21.280 1.00 61.59 81 ALA A C 1
ATOM 649 O O . ALA A 1 81 ? -9.404 4.725 21.721 1.00 61.59 81 ALA A O 1
ATOM 650 N N . ARG A 1 82 ? -8.334 6.712 21.935 1.00 53.72 82 ARG A N 1
ATOM 651 C CA . ARG A 1 82 ? -9.111 7.193 23.079 1.00 53.72 82 ARG A CA 1
ATOM 652 C C . ARG A 1 82 ? -10.537 7.502 22.657 1.00 53.72 82 ARG A C 1
ATOM 654 O O . ARG A 1 82 ? -10.695 7.992 21.516 1.00 53.72 82 ARG A O 1
#

Mean predicted aligned error: 7.62 Å